Protein AF-A0A0D1LJ41-F1 (afdb_monomer_lite)

Sequence (135 aa):
MAPTTHPCDLLTPDVARKYVGDDAQRQFSYDGHPPVPVGDGACYYTGATREIEVSIRPRPTDPTAPINHFHVISPDNRVDALGFEAYWFGPGESLVAVKDGLVVSVKVANIKGDWSDQDRADDVELAKLVVPRVG

Structure (mmCIF, N/CA/C/O backbone):
data_AF-A0A0D1LJ41-F1
#
_entry.id   AF-A0A0D1LJ41-F1
#
loop_
_atom_site.group_PDB
_atom_site.id
_atom_site.type_symbol
_atom_site.label_atom_id
_atom_site.label_alt_id
_atom_site.label_comp_id
_atom_site.label_asym_id
_atom_site.label_entity_id
_atom_site.label_seq_id
_atom_site.pdbx_PDB_ins_code
_atom_site.Cartn_x
_atom_site.Cartn_y
_atom_site.Cartn_z
_atom_site.occupancy
_atom_site.B_iso_or_equiv
_atom_site.auth_seq_id
_atom_site.auth_comp_id
_atom_site.auth_asym_id
_atom_site.auth_atom_id
_atom_site.pdbx_PDB_model_num
ATOM 1 N N . MET A 1 1 ? -14.363 -4.503 -13.957 1.00 60.69 1 MET A N 1
ATOM 2 C CA . MET A 1 1 ? -13.381 -3.447 -14.290 1.00 60.69 1 MET A CA 1
ATOM 3 C C . MET A 1 1 ? -12.241 -4.100 -15.043 1.00 60.69 1 MET A C 1
ATOM 5 O O . MET A 1 1 ? -11.947 -5.250 -14.736 1.00 60.69 1 MET A O 1
ATOM 9 N N . ALA A 1 2 ? -11.667 -3.420 -16.035 1.00 76.69 2 ALA A N 1
ATOM 10 C CA . ALA A 1 2 ? -10.467 -3.910 -16.708 1.00 76.69 2 ALA A CA 1
ATOM 11 C C . ALA A 1 2 ? -9.264 -3.875 -15.741 1.00 76.69 2 ALA A C 1
ATOM 13 O O . ALA A 1 2 ? -9.279 -3.051 -14.817 1.00 76.69 2 ALA A O 1
ATOM 14 N N . PRO A 1 3 ? -8.271 -4.762 -15.920 1.00 85.12 3 PRO A N 1
ATOM 15 C CA . PRO A 1 3 ? -6.981 -4.653 -15.249 1.00 85.12 3 PRO A CA 1
ATOM 16 C C . PRO A 1 3 ? -6.325 -3.276 -15.472 1.00 85.12 3 PRO A C 1
ATOM 18 O O . PRO A 1 3 ? -6.574 -2.632 -16.495 1.00 85.12 3 PRO A O 1
ATOM 21 N N . THR A 1 4 ? -5.574 -2.788 -14.483 1.00 89.88 4 THR A N 1
ATOM 22 C CA . THR A 1 4 ? -4.834 -1.518 -14.557 1.00 89.88 4 THR A CA 1
ATOM 23 C C . THR A 1 4 ? -3.486 -1.623 -13.853 1.00 89.88 4 THR A C 1
ATOM 25 O O . THR A 1 4 ? -3.326 -2.345 -12.867 1.00 89.88 4 THR A O 1
ATOM 28 N N . THR A 1 5 ? -2.518 -0.842 -14.323 1.00 91.31 5 THR A N 1
ATOM 29 C CA . THR A 1 5 ? -1.217 -0.647 -13.673 1.00 91.31 5 THR A CA 1
ATOM 30 C C . THR A 1 5 ? -1.133 0.674 -12.907 1.00 91.31 5 THR A C 1
ATOM 32 O O . THR A 1 5 ? -0.119 0.935 -12.267 1.00 91.31 5 THR A O 1
ATOM 35 N N . HIS A 1 6 ? -2.189 1.496 -12.933 1.00 94.69 6 HIS A N 1
ATOM 36 C CA . HIS A 1 6 ? -2.240 2.790 -12.256 1.00 94.69 6 HIS A CA 1
ATOM 37 C C . HIS A 1 6 ? -2.788 2.643 -10.825 1.00 94.69 6 HIS A C 1
ATOM 39 O O . HIS A 1 6 ? -3.980 2.379 -10.645 1.00 94.69 6 HIS A O 1
ATOM 45 N N . PRO A 1 7 ? -1.974 2.857 -9.772 1.00 95.06 7 PRO A N 1
ATOM 46 C CA . PRO A 1 7 ? -2.394 2.588 -8.394 1.00 95.06 7 PRO A CA 1
ATOM 47 C C . PRO A 1 7 ? -3.586 3.424 -7.925 1.00 95.06 7 PRO A C 1
ATOM 49 O O . PRO A 1 7 ? -4.417 2.929 -7.169 1.00 95.06 7 PRO A O 1
ATOM 52 N N . CYS A 1 8 ? -3.721 4.669 -8.393 1.00 96.19 8 CYS A N 1
ATOM 53 C CA . CYS A 1 8 ? -4.841 5.531 -8.006 1.00 96.19 8 CYS A CA 1
ATOM 54 C C . CYS A 1 8 ? -6.187 5.140 -8.638 1.00 96.19 8 CYS A C 1
ATOM 56 O O . CYS A 1 8 ? -7.229 5.551 -8.132 1.00 96.19 8 CYS A O 1
ATOM 58 N N . ASP A 1 9 ? -6.195 4.303 -9.681 1.00 95.62 9 ASP A N 1
ATOM 59 C CA . ASP A 1 9 ? -7.433 3.693 -10.192 1.00 95.62 9 ASP A CA 1
ATOM 60 C C . ASP A 1 9 ? -7.925 2.555 -9.271 1.00 95.62 9 ASP A C 1
ATOM 62 O O . ASP A 1 9 ? -9.088 2.129 -9.326 1.00 95.62 9 ASP A O 1
ATOM 66 N N . LEU A 1 10 ? -7.031 2.031 -8.424 1.00 95.69 10 LEU A N 1
ATOM 67 C CA . LEU A 1 10 ? -7.309 0.972 -7.455 1.00 95.69 10 LEU A CA 1
ATOM 68 C C . LEU A 1 10 ? -7.596 1.550 -6.066 1.00 95.69 10 LEU A C 1
ATOM 70 O O . LEU A 1 10 ? -8.608 1.190 -5.462 1.00 95.69 10 LEU A O 1
ATOM 74 N N . LEU A 1 11 ? -6.748 2.467 -5.594 1.00 96.88 11 LEU A N 1
ATOM 75 C CA . LEU A 1 11 ? -6.906 3.192 -4.335 1.00 96.88 11 LEU A CA 1
ATOM 76 C C . LEU A 1 11 ? -7.686 4.493 -4.563 1.00 96.88 11 LEU A C 1
ATOM 78 O O . LEU A 1 11 ? -7.132 5.591 -4.572 1.00 96.88 11 LEU A O 1
ATOM 82 N N . THR A 1 12 ? -8.992 4.355 -4.779 1.00 96.31 12 THR A N 1
ATOM 83 C CA . THR A 1 12 ? -9.889 5.507 -4.934 1.00 96.31 12 THR A CA 1
ATOM 84 C C . THR A 1 12 ? -10.141 6.196 -3.585 1.00 96.31 12 THR A C 1
ATOM 86 O O . THR A 1 12 ? -9.957 5.570 -2.536 1.00 96.31 12 THR A O 1
ATOM 89 N N . PRO A 1 13 ? -10.650 7.446 -3.567 1.00 97.19 13 PRO A N 1
ATOM 90 C CA . PRO A 1 13 ? -11.039 8.112 -2.321 1.00 97.19 13 PRO A CA 1
ATOM 91 C C . PRO A 1 13 ? -12.014 7.292 -1.460 1.00 97.19 13 PRO A C 1
ATOM 93 O O . PRO A 1 13 ? -11.906 7.287 -0.239 1.00 97.19 13 PRO A O 1
ATOM 96 N N . ASP A 1 14 ? -12.943 6.558 -2.080 1.00 96.56 14 ASP A N 1
ATOM 97 C CA . ASP A 1 14 ? -13.895 5.699 -1.362 1.00 96.56 14 ASP A CA 1
ATOM 98 C C . ASP A 1 14 ? -13.229 4.488 -0.714 1.00 96.56 14 ASP A C 1
ATOM 100 O O . ASP A 1 14 ? -13.660 4.046 0.348 1.00 96.56 14 ASP A O 1
ATOM 104 N N . VAL A 1 15 ? -12.190 3.934 -1.345 1.00 96.75 15 VAL A N 1
ATOM 105 C CA . VAL A 1 15 ? -11.389 2.869 -0.736 1.00 96.75 15 VAL A CA 1
ATOM 106 C C . VAL A 1 15 ? -10.576 3.451 0.411 1.00 96.75 15 VAL A C 1
ATOM 108 O O . VAL A 1 15 ? -10.653 2.922 1.513 1.00 96.75 15 VAL A O 1
ATOM 111 N N . ALA A 1 16 ? -9.876 4.568 0.191 1.00 97.31 16 ALA A N 1
ATOM 112 C CA . ALA A 1 16 ? -9.059 5.210 1.216 1.00 97.31 16 ALA A CA 1
ATOM 113 C C . ALA A 1 16 ? -9.870 5.528 2.483 1.00 97.31 16 ALA A C 1
ATOM 115 O O . ALA A 1 16 ? -9.458 5.146 3.577 1.00 97.31 16 ALA A O 1
ATOM 116 N N . ARG A 1 17 ? -11.066 6.120 2.344 1.00 97.50 17 ARG A N 1
ATOM 117 C CA . ARG A 1 17 ? -11.927 6.467 3.488 1.00 97.50 17 ARG A CA 1
ATOM 118 C C . ARG A 1 17 ? -12.285 5.287 4.390 1.00 97.50 17 ARG A C 1
ATOM 120 O O . ARG A 1 17 ? -12.409 5.471 5.596 1.00 97.50 17 ARG A O 1
ATOM 127 N N . LYS A 1 18 ? -12.398 4.071 3.841 1.00 96.25 18 LYS A N 1
ATOM 128 C CA . LYS A 1 18 ? -12.671 2.863 4.641 1.00 96.25 18 LYS A CA 1
ATOM 129 C C . LYS A 1 18 ? -11.546 2.531 5.618 1.00 96.25 18 LYS A C 1
ATOM 131 O O . LYS A 1 18 ? -11.824 1.970 6.670 1.00 96.25 18 LYS A O 1
ATOM 136 N N . TYR A 1 19 ? -10.307 2.859 5.260 1.00 95.06 19 TYR A N 1
ATOM 137 C CA . TYR A 1 19 ? -9.121 2.478 6.024 1.00 95.06 19 TYR A CA 1
ATOM 138 C C . TYR A 1 19 ? -8.573 3.621 6.873 1.00 95.06 19 TYR A C 1
ATOM 140 O O . TYR A 1 19 ? -8.165 3.384 8.010 1.00 95.06 19 TYR A O 1
ATOM 148 N N . VAL A 1 20 ? -8.580 4.851 6.344 1.00 94.62 20 VAL A N 1
ATOM 149 C CA . VAL A 1 20 ? -7.963 6.009 7.012 1.00 94.62 20 VAL A CA 1
ATOM 150 C C . VAL A 1 20 ? -8.950 7.034 7.569 1.00 94.62 20 VAL A C 1
ATOM 152 O O . VAL A 1 20 ? -8.511 7.968 8.231 1.00 94.62 20 VAL A O 1
ATOM 155 N N . GLY A 1 21 ? -10.259 6.836 7.374 1.00 95.31 21 GLY A N 1
ATOM 156 C CA . GLY A 1 21 ? -11.317 7.703 7.905 1.00 95.31 21 GLY A CA 1
ATOM 157 C C . GLY A 1 21 ? -11.905 8.680 6.882 1.00 95.31 21 GLY A C 1
ATOM 158 O O . GLY A 1 21 ? -11.388 8.849 5.778 1.00 95.31 21 GLY A O 1
ATOM 159 N N . ASP A 1 22 ? -13.017 9.328 7.245 1.00 96.44 22 ASP A N 1
ATOM 160 C CA . ASP A 1 22 ? -13.763 10.245 6.364 1.00 96.44 22 ASP A CA 1
ATOM 161 C C . ASP A 1 22 ? -12.955 11.477 5.925 1.00 96.44 22 ASP A C 1
ATOM 163 O O . ASP A 1 22 ? -13.261 12.093 4.901 1.00 96.44 22 ASP A O 1
ATOM 167 N N . ASP A 1 23 ? -11.913 11.818 6.680 1.00 95.00 23 ASP A N 1
ATOM 168 C CA . ASP A 1 23 ? -10.982 12.910 6.424 1.00 95.00 23 ASP A CA 1
ATOM 169 C C . ASP A 1 23 ? -9.831 12.531 5.477 1.00 95.00 23 ASP A C 1
ATOM 171 O O . ASP A 1 23 ? -8.934 13.347 5.279 1.00 95.00 23 ASP A O 1
ATOM 175 N N . ALA A 1 24 ? -9.871 11.349 4.847 1.00 97.19 24 ALA A N 1
ATOM 176 C CA . ALA A 1 24 ? -8.866 10.889 3.888 1.00 97.19 24 ALA A CA 1
ATOM 177 C C . ALA A 1 24 ? -8.494 11.964 2.847 1.00 97.19 24 ALA A C 1
ATOM 179 O O . ALA A 1 24 ? -9.318 12.375 2.024 1.00 97.19 24 ALA A O 1
ATOM 180 N N . GLN A 1 25 ? -7.224 12.366 2.828 1.00 97.19 25 GLN A N 1
ATOM 181 C CA . GLN A 1 25 ? -6.650 13.287 1.851 1.00 97.19 25 GLN A CA 1
ATOM 182 C C . GLN A 1 25 ? -5.568 12.594 1.033 1.00 97.19 25 GLN A C 1
ATOM 184 O O . GLN A 1 25 ? -4.708 11.900 1.578 1.00 97.19 25 GLN A O 1
ATOM 189 N N . ARG A 1 26 ? -5.594 12.812 -0.287 1.00 97.44 26 ARG A N 1
ATOM 190 C CA . ARG A 1 26 ? -4.529 12.339 -1.173 1.00 97.44 26 ARG A CA 1
ATOM 191 C C . ARG A 1 26 ? -3.266 13.145 -0.907 1.00 97.44 26 ARG A C 1
ATOM 193 O O . ARG A 1 26 ? -3.303 14.373 -0.929 1.00 97.44 26 ARG A O 1
ATOM 200 N N . GLN A 1 27 ? -2.156 12.442 -0.746 1.00 96.56 27 GLN A N 1
ATOM 201 C CA . GLN A 1 27 ? -0.844 13.036 -0.560 1.00 96.56 27 GLN A CA 1
ATOM 202 C C . GLN A 1 27 ? -0.007 12.918 -1.836 1.00 96.56 27 GLN A C 1
ATOM 204 O O . GLN A 1 27 ? -0.152 11.981 -2.623 1.00 96.56 27 GLN A O 1
ATOM 209 N N . PHE A 1 28 ? 0.883 13.890 -2.030 1.00 95.81 28 PHE A N 1
ATOM 210 C CA . PHE A 1 28 ? 1.804 13.951 -3.174 1.00 95.81 28 PHE A CA 1
ATOM 211 C C . PHE A 1 28 ? 3.277 13.896 -2.750 1.00 95.81 28 PHE A C 1
ATOM 213 O O . PHE A 1 28 ? 4.172 13.876 -3.593 1.00 95.81 28 PHE A O 1
ATOM 220 N N . SER A 1 29 ? 3.531 13.837 -1.445 1.00 94.75 29 SER A N 1
ATOM 221 C CA . SER A 1 29 ? 4.846 13.636 -0.849 1.00 94.75 29 SER A CA 1
ATOM 222 C C . SER A 1 29 ? 4.717 12.825 0.437 1.00 94.75 29 SER A C 1
ATOM 224 O O . SER A 1 29 ? 3.735 12.987 1.158 1.00 94.75 29 SER A O 1
ATOM 226 N N . TYR A 1 30 ? 5.713 11.997 0.728 1.00 89.00 30 TYR A N 1
ATOM 227 C CA . TYR A 1 30 ? 5.901 11.363 2.026 1.00 89.00 30 TYR A CA 1
ATOM 228 C C . TYR A 1 30 ? 6.566 12.335 3.002 1.00 89.00 30 TYR A C 1
ATOM 230 O O . TYR A 1 30 ? 7.356 13.201 2.594 1.00 89.00 30 TYR A O 1
ATOM 238 N N . ASP A 1 31 ? 6.295 12.140 4.290 1.00 84.06 31 ASP A N 1
ATOM 239 C CA . ASP A 1 31 ? 6.960 12.871 5.362 1.00 84.06 31 ASP A CA 1
ATOM 240 C C . ASP A 1 31 ? 8.470 12.581 5.337 1.00 84.06 31 ASP A C 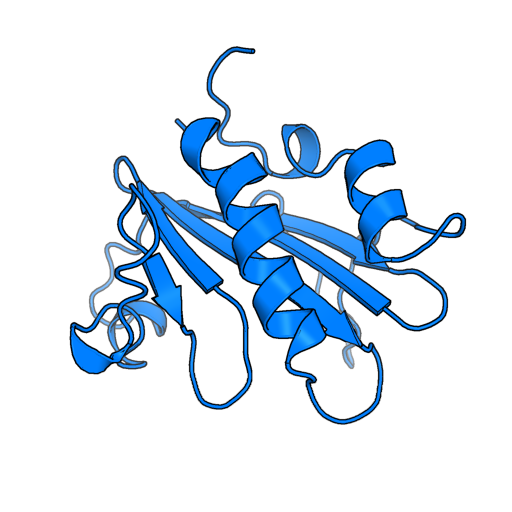1
ATOM 242 O O . ASP A 1 31 ? 8.926 11.445 5.460 1.00 84.06 31 ASP A O 1
ATOM 246 N N . GLY A 1 32 ? 9.266 13.630 5.145 1.00 80.19 32 GLY A N 1
ATOM 247 C CA . GLY A 1 32 ? 10.715 13.551 5.005 1.00 80.19 32 GLY A CA 1
ATOM 248 C C . GLY A 1 32 ? 11.347 14.938 5.046 1.00 80.19 32 GLY A C 1
ATOM 249 O O . GLY A 1 32 ? 10.662 15.950 4.898 1.00 80.19 32 GLY A O 1
ATOM 250 N N . HIS A 1 33 ? 12.662 14.998 5.256 1.00 84.31 33 HIS A N 1
ATOM 251 C CA . HIS A 1 33 ? 13.417 16.254 5.261 1.00 84.31 33 HIS A CA 1
ATOM 252 C C . HIS A 1 33 ? 14.640 16.143 4.327 1.00 84.31 33 HIS A C 1
ATOM 254 O O . HIS A 1 33 ? 15.679 15.645 4.763 1.00 84.31 33 HIS A O 1
ATOM 260 N N . PRO A 1 34 ? 14.547 16.600 3.056 1.00 86.56 34 PRO A N 1
ATOM 261 C CA . PRO A 1 34 ? 13.374 17.214 2.412 1.00 86.56 34 PRO A CA 1
ATOM 262 C C . PRO A 1 34 ? 12.234 16.208 2.130 1.00 86.56 34 PRO A C 1
ATOM 264 O O . PRO A 1 34 ? 12.492 15.002 2.124 1.00 86.56 34 PRO A O 1
ATOM 267 N N . PRO A 1 35 ? 10.992 16.678 1.879 1.00 88.06 35 PRO A N 1
ATOM 268 C CA . PRO A 1 35 ? 9.874 15.804 1.520 1.00 88.06 35 PRO A CA 1
ATOM 269 C C . PRO A 1 35 ? 10.181 14.967 0.276 1.00 88.06 35 PRO A C 1
ATOM 271 O O . PRO A 1 35 ? 10.748 15.472 -0.697 1.00 88.06 35 PRO A O 1
ATOM 274 N N . VAL A 1 36 ? 9.784 13.694 0.297 1.00 91.44 36 VAL A N 1
ATOM 275 C CA . VAL A 1 36 ? 10.017 12.760 -0.815 1.00 91.44 36 VAL A CA 1
ATOM 276 C C . VAL A 1 36 ? 8.758 12.701 -1.681 1.00 91.44 36 VAL A C 1
ATOM 278 O O . VAL A 1 36 ? 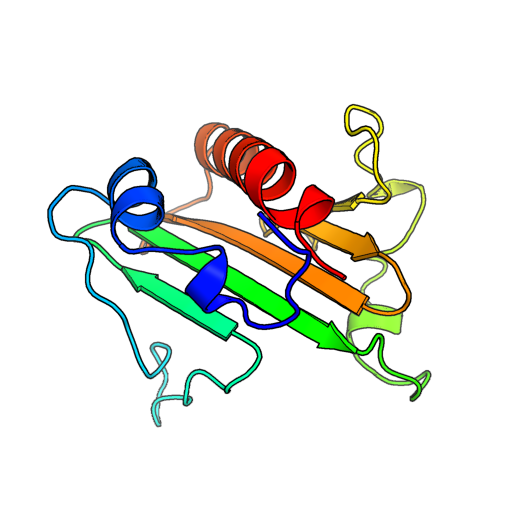7.706 12.366 -1.149 1.00 91.44 36 VAL A O 1
ATOM 281 N N . PRO A 1 37 ? 8.804 12.998 -2.991 1.00 93.69 37 PRO A N 1
ATOM 282 C CA . PRO A 1 37 ? 7.616 12.927 -3.840 1.00 93.69 37 PRO A CA 1
ATOM 283 C C . PRO A 1 37 ? 7.023 11.513 -3.921 1.00 93.69 37 PRO A C 1
ATOM 285 O O . PRO A 1 37 ? 7.758 10.530 -4.055 1.00 93.69 37 PRO A O 1
ATOM 288 N N . VAL A 1 38 ? 5.692 11.416 -3.917 1.00 93.06 38 VAL A N 1
ATOM 289 C CA . VAL A 1 38 ? 4.979 10.180 -4.270 1.00 93.06 38 VAL A CA 1
ATOM 290 C C . VAL A 1 38 ? 5.072 10.022 -5.786 1.00 93.06 38 VAL A C 1
ATOM 292 O O . VAL A 1 38 ? 4.574 10.861 -6.534 1.00 93.06 38 VAL A O 1
ATOM 295 N N . GLY A 1 39 ? 5.765 8.981 -6.247 1.00 89.25 39 GLY A N 1
ATOM 296 C CA . GLY A 1 39 ? 5.953 8.735 -7.680 1.00 89.25 39 GLY A CA 1
ATOM 297 C C . GLY A 1 39 ? 4.683 8.227 -8.372 1.00 89.25 39 GLY A C 1
ATOM 298 O O . GLY A 1 39 ? 3.788 7.701 -7.721 1.00 89.25 39 GLY A O 1
ATOM 299 N N . ASP A 1 40 ? 4.649 8.287 -9.707 1.00 90.06 40 ASP A N 1
ATOM 300 C CA . ASP A 1 40 ? 3.490 7.869 -10.525 1.00 90.06 40 ASP A CA 1
ATOM 301 C C . ASP A 1 40 ? 3.085 6.395 -10.335 1.00 90.06 40 ASP A C 1
ATOM 303 O O . ASP A 1 40 ? 1.944 6.006 -10.581 1.00 90.06 40 ASP A O 1
ATOM 307 N N . GLY A 1 41 ? 4.030 5.569 -9.878 1.00 93.25 41 GLY A N 1
ATOM 308 C CA . GLY A 1 41 ? 3.811 4.172 -9.510 1.00 93.25 41 GLY A CA 1
ATOM 309 C C . GLY A 1 41 ? 3.250 3.973 -8.102 1.00 93.25 41 GLY A C 1
ATOM 310 O O . GLY A 1 41 ? 3.277 2.845 -7.624 1.00 93.25 41 GLY A O 1
ATOM 311 N N . ALA A 1 42 ? 2.770 5.019 -7.421 1.00 95.38 42 ALA A N 1
ATOM 312 C CA . ALA A 1 42 ? 2.148 4.919 -6.103 1.00 95.38 42 ALA A CA 1
ATOM 313 C C . ALA A 1 42 ? 0.922 5.836 -5.953 1.00 95.38 42 ALA A C 1
ATOM 315 O O . ALA A 1 42 ? 0.797 6.879 -6.594 1.00 95.38 42 ALA A O 1
ATOM 316 N N . CYS A 1 43 ? 0.004 5.435 -5.077 1.00 97.56 43 CYS A N 1
ATOM 317 C CA . CYS A 1 43 ? -1.091 6.259 -4.595 1.00 97.56 43 CYS A CA 1
ATOM 318 C C . CYS A 1 43 ? -1.103 6.209 -3.075 1.00 97.56 43 CYS A C 1
ATOM 320 O O . CYS A 1 43 ? -1.088 5.121 -2.503 1.00 97.56 43 CYS A O 1
ATOM 322 N N . TYR A 1 44 ? -1.143 7.378 -2.444 1.00 97.06 44 TYR A N 1
ATOM 323 C CA . TYR A 1 44 ? -0.966 7.522 -1.007 1.00 97.06 44 TYR A CA 1
ATOM 324 C C . TYR A 1 44 ? -2.024 8.468 -0.439 1.00 97.06 44 TYR A C 1
ATOM 326 O O . TYR A 1 44 ? -2.263 9.553 -0.982 1.00 97.06 44 TYR A O 1
ATOM 334 N N . TYR A 1 45 ? -2.677 8.034 0.635 1.00 97.44 45 TYR A N 1
ATOM 335 C CA . TYR A 1 45 ? -3.659 8.815 1.375 1.00 97.44 45 TYR A CA 1
ATOM 336 C C . TYR A 1 45 ? -3.345 8.780 2.865 1.00 97.44 45 TYR A C 1
ATOM 338 O O . TYR A 1 45 ? -2.892 7.768 3.400 1.00 97.44 45 TYR A O 1
ATOM 346 N N . THR A 1 46 ? -3.679 9.870 3.542 1.00 96.62 46 THR A N 1
ATOM 347 C CA . THR A 1 46 ? -3.623 9.975 5.001 1.00 96.62 46 THR A CA 1
ATOM 348 C C . THR A 1 46 ? -4.944 10.499 5.543 1.00 96.62 46 THR A C 1
ATOM 350 O O . THR A 1 46 ? -5.631 11.274 4.877 1.00 96.62 46 THR A O 1
ATOM 353 N N . GLY A 1 47 ? -5.304 10.062 6.744 1.00 95.00 47 GLY A N 1
ATOM 354 C CA . GLY A 1 47 ? -6.299 10.709 7.600 1.00 95.00 47 GLY A CA 1
ATOM 355 C C . GLY A 1 47 ? -5.631 11.255 8.862 1.00 95.00 47 GLY A C 1
ATOM 356 O O . GLY A 1 47 ? -4.407 11.383 8.926 1.00 95.00 47 GLY A O 1
ATOM 357 N N . ALA A 1 48 ? -6.417 11.543 9.897 1.00 93.44 48 ALA A N 1
ATOM 358 C CA . ALA A 1 48 ? -5.906 12.097 11.151 1.00 93.44 48 ALA A CA 1
ATOM 359 C C . ALA A 1 48 ? -4.893 11.188 11.868 1.00 93.44 48 ALA A C 1
ATOM 361 O O . ALA A 1 48 ? -3.964 11.681 12.512 1.00 93.44 48 ALA A O 1
ATOM 362 N N . THR A 1 49 ? -5.086 9.867 11.805 1.00 91.12 49 THR A N 1
ATOM 363 C CA . THR A 1 49 ? -4.297 8.897 12.586 1.00 91.12 49 THR A CA 1
ATOM 364 C C . THR A 1 49 ? -3.710 7.760 11.765 1.00 91.12 49 THR A C 1
ATOM 366 O O . THR A 1 49 ? -2.810 7.080 12.255 1.00 91.12 49 THR A O 1
ATOM 369 N N . ARG A 1 50 ? -4.187 7.548 10.536 1.00 93.31 50 ARG A N 1
ATOM 370 C CA . ARG A 1 50 ? -3.820 6.402 9.703 1.00 93.31 50 ARG A CA 1
ATOM 371 C C . ARG A 1 50 ? -3.414 6.819 8.304 1.00 93.31 50 ARG A C 1
ATOM 373 O O . ARG A 1 50 ? -3.788 7.882 7.813 1.00 93.31 50 ARG A O 1
ATOM 380 N N . GLU A 1 51 ? -2.675 5.936 7.663 1.00 93.88 51 GLU A N 1
ATOM 381 C CA . GLU A 1 51 ? -2.202 6.076 6.301 1.00 93.88 51 GLU A CA 1
ATOM 382 C C . GLU A 1 51 ? -2.475 4.809 5.490 1.00 93.88 51 GLU A C 1
ATOM 384 O O . GLU A 1 51 ? -2.569 3.709 6.040 1.00 93.88 51 GLU A O 1
ATOM 389 N N . ILE A 1 52 ? -2.624 4.981 4.178 1.00 95.56 52 ILE A N 1
ATOM 390 C CA . ILE A 1 52 ? -2.846 3.895 3.226 1.00 95.56 52 ILE A CA 1
ATOM 391 C C . ILE A 1 52 ? -2.087 4.155 1.930 1.00 95.56 52 ILE A C 1
ATOM 393 O O . ILE A 1 52 ? -2.137 5.254 1.373 1.00 95.56 52 ILE A O 1
ATOM 397 N N . GLU A 1 53 ? -1.420 3.124 1.423 1.00 95.62 53 GLU A N 1
ATOM 398 C CA . GLU A 1 53 ? -0.660 3.179 0.181 1.00 95.62 53 GLU A CA 1
ATOM 399 C C . GLU A 1 53 ? -0.912 1.949 -0.691 1.00 95.62 53 GLU A C 1
ATOM 401 O O . GLU A 1 53 ? -0.996 0.818 -0.212 1.00 95.62 53 GLU A O 1
ATOM 406 N N . VAL A 1 54 ? -0.980 2.183 -2.001 1.00 96.50 54 VAL A N 1
ATOM 407 C CA . VAL A 1 54 ? -0.815 1.150 -3.024 1.00 96.50 54 VAL A CA 1
ATOM 408 C C . VAL A 1 54 ? 0.293 1.597 -3.966 1.00 96.50 54 VAL A C 1
ATOM 410 O O . VAL A 1 54 ? 0.230 2.692 -4.522 1.00 96.50 54 VAL A O 1
ATOM 413 N N . SER A 1 55 ? 1.282 0.738 -4.186 1.00 94.38 55 SER A N 1
ATOM 414 C CA . SER A 1 55 ? 2.379 0.955 -5.128 1.00 94.38 55 SER A CA 1
ATOM 415 C C . SER A 1 55 ? 2.438 -0.205 -6.114 1.00 94.38 55 SER A C 1
ATOM 417 O O . SER A 1 55 ? 2.362 -1.366 -5.721 1.00 94.38 55 SER A O 1
ATOM 419 N N . ILE A 1 56 ? 2.546 0.108 -7.404 1.00 94.62 56 ILE A N 1
ATOM 420 C CA . ILE A 1 56 ? 2.676 -0.865 -8.491 1.00 94.62 56 ILE A CA 1
ATOM 421 C C . ILE A 1 56 ? 3.902 -0.479 -9.295 1.00 94.62 56 ILE A C 1
ATOM 423 O O . ILE A 1 56 ? 3.983 0.616 -9.856 1.00 94.62 56 ILE A O 1
ATOM 427 N N . ARG A 1 57 ? 4.871 -1.388 -9.361 1.00 90.50 57 ARG A N 1
ATOM 428 C CA . ARG A 1 57 ? 6.109 -1.174 -10.111 1.00 90.50 57 ARG A CA 1
ATOM 429 C C . ARG A 1 57 ? 6.482 -2.431 -10.885 1.00 90.50 57 ARG A C 1
ATOM 431 O O . ARG A 1 57 ? 6.176 -3.532 -10.429 1.00 90.50 57 ARG A O 1
ATOM 438 N N . PRO A 1 58 ? 7.175 -2.308 -12.028 1.00 89.94 58 PRO A N 1
ATOM 439 C CA . PRO A 1 58 ? 7.818 -3.456 -12.649 1.00 89.94 58 PRO A CA 1
ATOM 440 C C . PRO A 1 58 ? 8.728 -4.152 -11.641 1.00 89.94 58 PRO A C 1
ATOM 442 O O . PRO A 1 58 ? 9.434 -3.487 -10.876 1.00 89.94 58 PRO A O 1
ATOM 445 N N . ARG A 1 59 ? 8.734 -5.486 -11.649 1.00 85.94 59 ARG A N 1
ATOM 446 C CA . ARG A 1 59 ? 9.704 -6.251 -10.871 1.00 85.94 59 ARG A CA 1
ATOM 447 C C . ARG A 1 59 ? 11.109 -5.822 -11.307 1.00 85.94 59 ARG A C 1
ATOM 449 O O . ARG A 1 59 ? 11.400 -5.889 -12.505 1.00 85.94 59 ARG A O 1
ATOM 456 N N . PRO A 1 60 ? 11.975 -5.368 -10.384 1.00 82.12 60 PRO A N 1
ATOM 457 C CA . PRO A 1 60 ? 13.293 -4.891 -10.764 1.00 82.12 60 PRO A CA 1
ATOM 458 C C . PRO A 1 60 ? 14.086 -5.970 -11.495 1.00 82.12 60 PRO A C 1
ATOM 460 O O . PRO A 1 60 ? 14.209 -7.096 -11.014 1.00 82.12 60 PRO A O 1
ATOM 463 N N . THR A 1 61 ? 14.637 -5.610 -12.652 1.00 82.44 61 THR A N 1
ATOM 464 C CA . THR A 1 61 ? 15.536 -6.473 -13.429 1.00 82.44 61 THR A CA 1
ATOM 465 C C . THR A 1 61 ? 16.956 -6.467 -12.875 1.00 82.44 61 THR A C 1
ATOM 467 O O . THR A 1 61 ? 17.719 -7.392 -13.133 1.00 82.44 61 THR A O 1
ATOM 470 N N . ASP A 1 62 ? 17.319 -5.416 -12.135 1.00 81.94 62 ASP A N 1
ATOM 471 C CA . ASP A 1 62 ? 18.594 -5.326 -11.436 1.00 81.94 62 ASP A CA 1
ATOM 472 C C . ASP A 1 62 ? 18.601 -6.309 -10.254 1.00 81.94 62 ASP A C 1
ATOM 474 O O . ASP A 1 62 ? 17.815 -6.142 -9.311 1.00 81.94 62 ASP A O 1
ATOM 478 N N . PRO A 1 63 ? 19.483 -7.323 -10.259 1.00 74.25 63 PRO A N 1
ATOM 479 C CA . PRO A 1 63 ? 19.559 -8.279 -9.168 1.00 74.25 63 PRO A CA 1
ATOM 480 C C . PRO A 1 63 ? 19.960 -7.618 -7.848 1.00 74.25 63 PRO A C 1
ATOM 482 O O . PRO A 1 63 ? 19.702 -8.218 -6.817 1.00 74.25 63 PRO A O 1
ATOM 485 N N . THR A 1 64 ? 20.543 -6.411 -7.848 1.00 77.75 64 THR A N 1
ATOM 486 C CA . THR A 1 64 ? 20.945 -5.635 -6.659 1.00 77.75 64 THR A CA 1
ATOM 487 C C . THR A 1 64 ? 19.820 -4.799 -6.038 1.00 77.75 64 THR A C 1
ATOM 489 O O . THR A 1 64 ? 19.992 -4.245 -4.952 1.00 77.75 64 THR A O 1
ATOM 492 N N . ALA A 1 65 ? 18.647 -4.730 -6.681 1.00 72.94 65 ALA A N 1
ATOM 493 C CA . ALA A 1 65 ? 17.528 -3.941 -6.178 1.00 72.94 65 ALA A CA 1
ATOM 494 C C . ALA A 1 65 ? 17.095 -4.415 -4.777 1.00 72.94 65 ALA A C 1
ATOM 496 O O . ALA A 1 65 ? 16.952 -5.622 -4.577 1.00 72.94 65 ALA A O 1
ATOM 497 N N . PRO A 1 66 ? 16.807 -3.515 -3.819 1.00 70.12 66 PRO A N 1
ATOM 498 C CA . PRO A 1 66 ? 16.611 -3.908 -2.423 1.00 70.12 66 PRO A CA 1
ATOM 499 C C . PRO A 1 66 ? 15.527 -4.978 -2.203 1.00 70.12 66 PRO A C 1
ATOM 501 O O . PRO A 1 66 ? 15.711 -5.892 -1.405 1.00 70.12 66 PRO A O 1
ATOM 504 N N . ILE A 1 67 ? 14.438 -4.951 -2.981 1.00 69.81 67 ILE A N 1
ATOM 505 C CA . ILE A 1 67 ? 13.374 -5.970 -2.922 1.00 69.81 67 ILE A CA 1
ATOM 506 C C . ILE A 1 67 ? 13.859 -7.397 -3.231 1.00 69.81 67 ILE A C 1
ATOM 508 O O . ILE A 1 67 ? 13.283 -8.364 -2.738 1.00 69.81 67 ILE A O 1
ATOM 512 N N . ASN A 1 68 ? 14.934 -7.528 -4.011 1.00 68.62 68 ASN A N 1
ATOM 513 C CA . ASN A 1 68 ? 15.560 -8.807 -4.326 1.00 68.62 68 ASN A CA 1
ATOM 514 C C . ASN A 1 68 ? 16.474 -9.303 -3.184 1.00 68.62 68 ASN A C 1
ATOM 516 O O . ASN A 1 68 ? 16.808 -10.484 -3.164 1.00 68.62 68 ASN A O 1
ATOM 520 N N . HIS A 1 69 ? 16.849 -8.438 -2.228 1.00 63.72 69 HIS A N 1
ATOM 521 C CA . HIS A 1 69 ? 17.778 -8.746 -1.123 1.00 63.72 69 HIS A CA 1
ATOM 522 C C . HIS A 1 69 ? 17.131 -8.822 0.252 1.00 63.72 69 HIS A C 1
ATOM 524 O O . HIS A 1 69 ? 17.649 -9.505 1.127 1.00 63.72 69 HIS A O 1
ATOM 530 N N . PHE A 1 70 ? 15.999 -8.156 0.470 1.00 63.06 70 PHE A N 1
ATOM 531 C CA . PHE A 1 70 ? 15.374 -8.073 1.794 1.00 63.06 70 PHE A CA 1
ATOM 532 C C . PHE A 1 70 ? 14.701 -9.378 2.281 1.00 63.06 70 PHE A C 1
ATOM 534 O O . PHE A 1 70 ? 13.895 -9.337 3.203 1.00 63.06 70 PHE A O 1
ATOM 541 N N . HIS A 1 71 ? 14.979 -10.541 1.677 1.00 63.94 71 HIS A N 1
ATOM 542 C CA . HIS A 1 71 ? 14.277 -11.816 1.927 1.00 63.94 71 HIS A CA 1
ATOM 543 C C . HIS A 1 71 ? 12.740 -11.732 1.816 1.00 63.94 71 HIS A C 1
ATOM 545 O O . HIS A 1 71 ? 12.038 -12.647 2.234 1.00 63.94 71 HIS A O 1
ATOM 551 N N . VAL A 1 72 ? 12.202 -10.659 1.231 1.00 72.44 72 VAL A N 1
ATOM 552 C CA . VAL A 1 72 ? 10.761 -10.369 1.164 1.00 72.44 72 VAL A CA 1
ATOM 553 C C . VAL A 1 72 ? 10.054 -1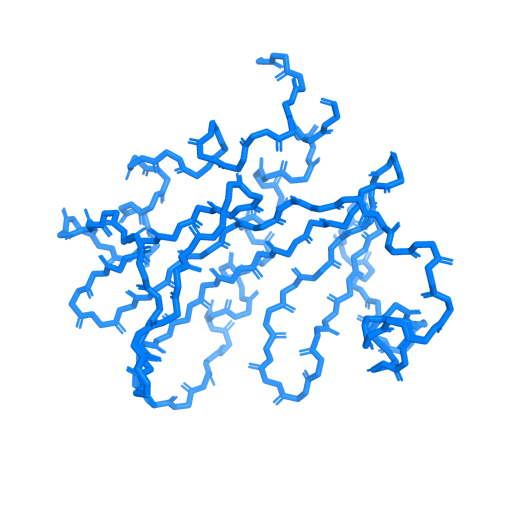1.473 0.403 1.00 72.44 72 VAL A C 1
ATOM 555 O O . VAL A 1 72 ? 9.188 -12.145 0.941 1.00 72.44 72 VAL A O 1
ATOM 558 N N . ILE A 1 73 ? 10.488 -11.714 -0.832 1.00 77.12 73 ILE A N 1
ATOM 559 C CA . ILE A 1 73 ? 9.953 -12.759 -1.704 1.00 77.12 73 ILE A CA 1
ATOM 560 C C . ILE A 1 73 ? 10.698 -14.061 -1.379 1.00 77.12 73 ILE A C 1
ATOM 562 O O . ILE A 1 73 ? 11.535 -14.534 -2.147 1.00 77.12 73 ILE A O 1
ATOM 566 N N . SER A 1 74 ? 10.448 -14.607 -0.190 1.00 79.88 74 SER A N 1
ATOM 567 C CA . SER A 1 74 ? 10.982 -15.897 0.254 1.00 79.88 74 SER A CA 1
ATOM 568 C C . SER A 1 74 ? 9.872 -16.779 0.832 1.00 79.88 74 SER A C 1
ATOM 570 O O . SER A 1 74 ? 8.855 -16.254 1.290 1.00 79.88 74 SER A O 1
ATOM 572 N N . PRO A 1 75 ? 10.031 -18.117 0.818 1.00 83.31 75 PRO A N 1
ATOM 573 C CA . PRO A 1 75 ? 9.027 -19.026 1.370 1.00 83.31 75 PRO A CA 1
ATOM 574 C C . PRO A 1 75 ? 8.645 -18.713 2.821 1.00 83.31 75 PRO A C 1
ATOM 576 O O . PRO A 1 75 ? 7.471 -18.806 3.158 1.00 83.31 75 PRO A O 1
ATOM 579 N N . ASP A 1 76 ? 9.604 -18.278 3.641 1.00 84.94 76 ASP A N 1
ATOM 580 C CA . ASP A 1 76 ? 9.394 -18.008 5.069 1.00 84.94 76 ASP A CA 1
ATOM 581 C C . ASP A 1 76 ? 8.454 -16.819 5.327 1.00 84.94 76 ASP A C 1
ATOM 583 O O . ASP A 1 76 ? 7.791 -16.766 6.360 1.00 84.94 76 ASP A O 1
ATOM 587 N N . ASN A 1 77 ? 8.364 -15.884 4.377 1.00 86.31 77 ASN A N 1
ATOM 588 C CA . ASN A 1 77 ? 7.513 -14.696 4.477 1.00 86.31 77 ASN A CA 1
ATOM 589 C C . ASN A 1 77 ? 6.188 -14.842 3.721 1.00 86.31 77 ASN A C 1
ATOM 591 O O . ASN A 1 77 ? 5.404 -13.891 3.675 1.00 86.31 77 ASN A O 1
ATOM 595 N N . ARG A 1 78 ? 5.935 -15.997 3.093 1.00 88.69 78 ARG A N 1
ATOM 596 C CA . ARG A 1 78 ? 4.769 -16.204 2.233 1.00 88.69 78 ARG A CA 1
ATOM 597 C C . ARG A 1 78 ? 3.464 -16.178 3.030 1.00 88.69 78 ARG A C 1
ATOM 599 O O . ARG A 1 78 ? 3.353 -16.757 4.106 1.00 88.69 78 ARG A O 1
ATOM 606 N N . VAL A 1 79 ? 2.438 -15.555 2.452 1.00 90.12 79 VAL A N 1
ATOM 607 C CA . VAL A 1 79 ? 1.079 -15.524 3.008 1.00 90.12 79 VAL A CA 1
ATOM 608 C C . VAL A 1 79 ? 0.206 -16.563 2.306 1.00 90.12 79 VAL A C 1
ATOM 610 O O . VAL A 1 79 ? -0.505 -16.261 1.349 1.00 90.12 79 VAL A O 1
ATOM 613 N N . ASP A 1 80 ? 0.244 -17.806 2.789 1.00 86.62 80 ASP A N 1
ATOM 614 C CA . ASP A 1 80 ? -0.423 -18.950 2.138 1.00 86.62 80 ASP A CA 1
ATOM 615 C C . ASP A 1 80 ? -1.959 -18.857 2.091 1.00 86.62 80 ASP A C 1
ATOM 617 O O . ASP A 1 80 ? -2.605 -19.532 1.292 1.00 86.62 80 ASP A O 1
ATOM 621 N N . ALA A 1 81 ? -2.566 -18.006 2.922 1.00 86.44 81 ALA A N 1
ATOM 622 C CA . ALA A 1 81 ? -4.015 -17.810 2.956 1.00 86.44 81 ALA A CA 1
ATOM 623 C C . ALA A 1 81 ? -4.569 -17.027 1.745 1.00 86.44 81 ALA A C 1
ATOM 625 O O . ALA A 1 81 ? -5.789 -16.878 1.618 1.00 86.44 81 ALA A O 1
ATOM 626 N N . LEU A 1 82 ? -3.705 -16.488 0.877 1.00 89.81 82 LEU A N 1
ATOM 627 C CA . LEU A 1 82 ? -4.103 -15.697 -0.286 1.00 89.81 82 LEU A CA 1
ATOM 628 C C . LEU A 1 82 ? -4.038 -16.527 -1.572 1.00 89.81 82 LEU A C 1
ATOM 630 O O . LEU A 1 82 ? -3.117 -17.302 -1.800 1.00 89.81 82 LEU A O 1
ATOM 634 N N . GLY A 1 83 ? -5.019 -16.326 -2.457 1.00 88.75 83 GLY A N 1
ATOM 635 C CA . GLY A 1 83 ? -5.086 -16.992 -3.767 1.00 88.75 83 GLY A CA 1
ATOM 636 C C . GLY A 1 83 ? -4.092 -16.455 -4.806 1.00 88.75 83 GLY A C 1
ATOM 637 O O . GLY A 1 83 ? -4.255 -16.721 -5.993 1.00 88.75 83 GLY A O 1
ATOM 638 N N . PHE A 1 84 ? -3.111 -15.659 -4.385 1.00 92.19 84 PHE A N 1
ATOM 639 C CA . PHE A 1 84 ? -2.077 -15.052 -5.217 1.00 92.19 84 PHE A CA 1
ATOM 640 C C . PHE A 1 84 ? -0.743 -15.038 -4.465 1.00 92.19 84 PHE A C 1
ATOM 642 O O . PHE A 1 84 ? -0.700 -15.180 -3.245 1.00 92.19 84 PHE A O 1
ATOM 649 N N . GLU A 1 85 ? 0.352 -14.892 -5.207 1.00 91.94 85 GLU A N 1
ATOM 650 C CA . GLU A 1 85 ? 1.702 -14.856 -4.651 1.00 91.94 85 GLU A CA 1
ATOM 651 C C . GLU A 1 85 ? 1.907 -13.563 -3.845 1.00 91.94 85 GLU A 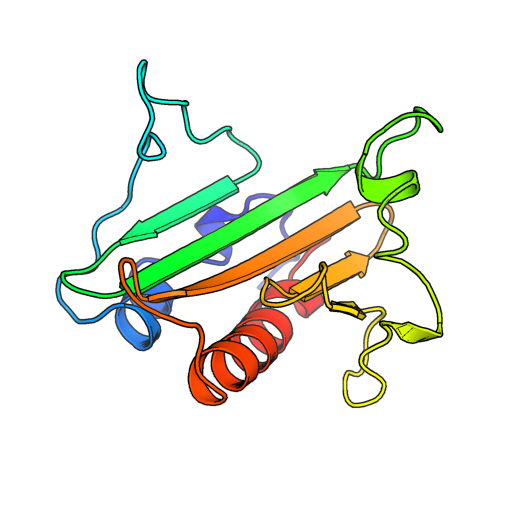C 1
ATOM 653 O O . GLU A 1 85 ? 1.925 -12.474 -4.419 1.00 91.94 85 GLU A O 1
ATOM 658 N N . ALA A 1 86 ? 2.024 -13.687 -2.518 1.00 92.44 86 ALA A N 1
ATOM 659 C CA . ALA A 1 86 ? 2.169 -12.570 -1.592 1.00 92.44 86 ALA A CA 1
ATOM 660 C C . ALA A 1 86 ? 3.045 -12.900 -0.379 1.00 92.44 86 ALA A C 1
ATOM 662 O O . ALA A 1 86 ? 3.098 -14.050 0.068 1.00 92.44 86 ALA A O 1
ATOM 663 N N . TYR A 1 87 ? 3.690 -11.867 0.161 1.00 90.94 87 TYR A N 1
ATOM 664 C CA . TYR A 1 87 ? 4.700 -11.951 1.207 1.00 90.94 87 TYR A CA 1
ATOM 665 C C . TYR A 1 87 ? 4.637 -10.761 2.166 1.00 90.94 87 TYR A C 1
ATOM 667 O O . TYR A 1 87 ? 4.346 -9.639 1.747 1.00 90.94 87 TYR A O 1
ATOM 675 N N . TRP A 1 88 ? 4.974 -10.987 3.432 1.00 88.75 88 TRP A N 1
ATOM 676 C CA . TRP A 1 88 ? 5.198 -9.912 4.400 1.00 88.75 88 TRP A CA 1
ATOM 677 C C . TRP A 1 88 ? 6.552 -9.228 4.168 1.00 88.75 88 TRP A C 1
ATOM 679 O O . TRP A 1 88 ? 7.575 -9.899 4.014 1.00 88.75 88 TRP A O 1
ATOM 689 N N . PHE A 1 89 ? 6.578 -7.893 4.147 1.00 80.81 89 PHE A N 1
ATOM 690 C CA . PHE A 1 89 ? 7.803 -7.112 3.975 1.00 80.81 89 PHE A CA 1
ATOM 691 C C . PHE A 1 89 ? 8.411 -6.763 5.342 1.00 80.81 89 PHE A C 1
ATOM 693 O O . PHE A 1 89 ? 8.130 -5.723 5.910 1.00 80.81 89 PHE A O 1
ATOM 700 N N . GLY A 1 90 ? 9.287 -7.619 5.873 1.00 66.12 90 GLY A N 1
ATOM 701 C CA . GLY A 1 90 ? 10.104 -7.293 7.052 1.00 66.12 90 GLY A CA 1
ATOM 702 C C . GLY A 1 90 ? 9.362 -7.245 8.405 1.00 66.12 90 GLY A C 1
ATOM 703 O O . GLY A 1 90 ? 8.161 -7.516 8.498 1.00 66.12 90 GLY A O 1
ATOM 704 N N . PRO A 1 91 ? 10.093 -6.974 9.506 1.00 50.00 91 PRO A N 1
ATOM 705 C CA . PRO A 1 91 ? 9.548 -7.007 10.857 1.00 50.00 91 PRO A CA 1
ATOM 706 C C . PRO A 1 91 ? 8.685 -5.770 11.123 1.00 50.00 91 PRO A C 1
ATOM 708 O O . PRO A 1 91 ? 9.161 -4.760 11.629 1.00 50.00 91 PRO A O 1
ATOM 711 N N . GLY A 1 92 ? 7.398 -5.897 10.807 1.00 53.38 92 GLY A N 1
ATOM 712 C CA . GLY A 1 92 ? 6.376 -4.910 11.144 1.00 53.38 92 GLY A CA 1
ATOM 713 C C . GLY A 1 92 ? 5.714 -4.218 9.960 1.00 53.38 92 GLY A C 1
ATOM 714 O O . GLY A 1 92 ? 5.005 -3.264 10.216 1.00 53.38 92 GLY A O 1
ATOM 715 N N . GLU A 1 93 ? 5.909 -4.635 8.704 1.00 61.81 93 GLU A N 1
ATOM 716 C CA . GLU A 1 93 ? 5.521 -3.779 7.574 1.00 61.81 93 GLU A CA 1
ATOM 717 C C . GLU A 1 93 ? 4.848 -4.551 6.422 1.00 61.81 93 GLU A C 1
ATOM 719 O O . GLU A 1 93 ? 5.205 -5.686 6.116 1.00 61.81 93 GLU A O 1
ATOM 724 N N . SER A 1 94 ? 3.848 -3.891 5.823 1.00 78.31 94 SER A N 1
ATOM 725 C CA . SER A 1 94 ? 3.305 -3.969 4.449 1.00 78.31 94 SER A CA 1
ATOM 726 C C . SER A 1 94 ? 3.349 -5.297 3.671 1.00 78.31 94 SER A C 1
ATOM 728 O O . SER A 1 94 ? 4.355 -6.001 3.588 1.00 78.31 94 SER A O 1
ATOM 730 N N . LEU A 1 95 ? 2.265 -5.602 2.958 1.00 90.44 95 LEU A N 1
ATOM 731 C CA . LEU A 1 95 ? 2.156 -6.808 2.138 1.00 90.44 95 LEU A CA 1
ATOM 732 C C . LEU A 1 95 ? 2.598 -6.554 0.689 1.00 90.44 95 LEU A C 1
ATOM 734 O O . LEU A 1 95 ? 2.158 -5.608 0.033 1.00 90.44 95 LEU A O 1
ATOM 738 N N . VAL A 1 96 ? 3.454 -7.432 0.170 1.00 91.75 96 VAL A N 1
ATOM 739 C CA . VAL A 1 96 ? 3.964 -7.386 -1.204 1.00 91.75 96 VAL A CA 1
ATOM 740 C C . VAL A 1 96 ? 3.443 -8.581 -1.982 1.00 91.75 96 VAL A C 1
ATOM 742 O O . VAL A 1 96 ? 3.668 -9.719 -1.589 1.00 91.75 96 VAL A O 1
ATOM 745 N N . ALA A 1 97 ? 2.798 -8.334 -3.116 1.00 92.69 97 ALA A N 1
ATOM 746 C CA . ALA A 1 97 ? 2.363 -9.355 -4.055 1.00 92.69 97 ALA A CA 1
ATOM 747 C C . ALA A 1 97 ? 3.128 -9.278 -5.379 1.00 92.69 97 ALA A C 1
ATOM 749 O O . ALA A 1 97 ? 3.577 -8.209 -5.800 1.00 92.69 97 ALA A O 1
ATOM 750 N N . VAL A 1 98 ? 3.245 -10.420 -6.053 1.00 90.31 98 VAL A N 1
ATOM 751 C CA . VAL A 1 98 ? 3.841 -10.530 -7.388 1.00 90.31 98 VAL A CA 1
ATOM 752 C C . VAL A 1 98 ? 2.765 -10.981 -8.367 1.00 90.31 98 VAL A C 1
ATOM 754 O O . VAL A 1 98 ? 2.082 -11.979 -8.140 1.00 90.31 98 VAL A O 1
ATOM 757 N N . LYS A 1 99 ? 2.601 -10.242 -9.466 1.00 91.38 99 LYS A N 1
ATOM 758 C CA . LYS A 1 99 ? 1.633 -10.576 -10.516 1.00 91.38 99 LYS A CA 1
ATOM 759 C C . LYS A 1 99 ? 2.108 -10.074 -11.871 1.00 91.38 99 LYS A C 1
ATOM 761 O O . LYS A 1 99 ? 2.443 -8.905 -11.991 1.00 91.38 99 LYS A O 1
ATOM 766 N N . ASP A 1 100 ? 2.139 -10.944 -12.879 1.00 90.00 100 ASP A N 1
ATOM 767 C CA . ASP A 1 100 ? 2.422 -10.585 -14.280 1.00 90.00 100 ASP A CA 1
ATOM 768 C C . ASP A 1 100 ? 3.708 -9.748 -14.476 1.00 90.00 100 ASP A C 1
ATOM 770 O O . ASP A 1 100 ? 3.771 -8.827 -15.284 1.00 90.00 100 ASP A O 1
ATOM 774 N N . GLY A 1 101 ? 4.761 -10.054 -13.707 1.00 88.44 101 GLY A N 1
ATOM 775 C CA . GLY A 1 101 ? 6.029 -9.310 -13.743 1.00 88.44 101 GLY A CA 1
ATOM 776 C C . GLY A 1 101 ? 6.002 -7.962 -13.010 1.00 88.44 101 GLY A C 1
ATOM 777 O O . GLY A 1 101 ? 6.986 -7.225 -13.054 1.00 88.44 101 GLY A O 1
ATOM 778 N N . LEU A 1 102 ? 4.913 -7.651 -12.310 1.00 92.00 102 LEU A N 1
ATOM 779 C CA . LEU A 1 102 ? 4.745 -6.485 -11.453 1.00 92.00 102 LEU A CA 1
ATOM 780 C C . LEU A 1 102 ? 4.894 -6.874 -9.981 1.00 92.00 102 LEU A C 1
ATOM 782 O O . LEU A 1 102 ? 4.546 -7.978 -9.558 1.00 92.00 102 LEU A O 1
ATOM 786 N N . VAL A 1 103 ? 5.394 -5.923 -9.206 1.00 91.19 103 VAL A N 1
ATOM 787 C CA . VAL A 1 103 ? 5.403 -5.925 -7.748 1.00 91.19 103 VAL A CA 1
ATOM 788 C C . VAL A 1 103 ? 4.324 -4.956 -7.293 1.00 91.19 103 VAL A C 1
ATOM 790 O O . VAL A 1 103 ? 4.321 -3.790 -7.695 1.00 91.19 103 VAL A O 1
ATOM 793 N N . VAL A 1 104 ? 3.425 -5.450 -6.450 1.00 93.88 104 VAL A N 1
ATOM 794 C CA . VAL A 1 104 ? 2.328 -4.689 -5.860 1.00 93.88 104 VAL A CA 1
ATOM 795 C C . VAL A 1 104 ? 2.566 -4.618 -4.361 1.00 93.88 104 VAL A C 1
ATOM 797 O O . VAL A 1 104 ? 2.470 -5.634 -3.682 1.00 93.88 104 VAL A O 1
ATOM 800 N N . SER A 1 105 ? 2.874 -3.439 -3.840 1.00 92.44 105 SER A N 1
ATOM 801 C CA . SER A 1 105 ? 2.966 -3.205 -2.398 1.00 92.44 105 SER A CA 1
ATOM 802 C C . SER A 1 105 ? 1.681 -2.548 -1.919 1.00 92.44 105 SER A C 1
ATOM 804 O O . SER A 1 105 ? 1.212 -1.589 -2.535 1.00 92.44 105 SER A O 1
ATOM 806 N N . VAL A 1 106 ? 1.125 -3.047 -0.821 1.00 94.38 106 VAL A N 1
ATOM 807 C CA . VAL A 1 106 ? 0.013 -2.411 -0.117 1.00 94.38 106 VAL A CA 1
ATOM 808 C C . VAL A 1 106 ? 0.395 -2.151 1.333 1.00 94.38 106 VAL A C 1
ATOM 810 O O . VAL A 1 106 ? 1.175 -2.904 1.919 1.00 94.38 106 VAL A O 1
ATOM 813 N N . LYS A 1 107 ? -0.140 -1.067 1.886 1.00 93.44 107 LYS A N 1
ATOM 814 C CA . LYS A 1 107 ? 0.094 -0.662 3.267 1.00 93.44 107 LYS A CA 1
ATOM 815 C C . LYS A 1 107 ? -1.155 -0.007 3.834 1.00 93.44 107 LYS A C 1
ATOM 817 O O . LYS A 1 107 ? -1.679 0.911 3.209 1.00 93.44 107 LYS A O 1
ATOM 822 N N . VAL A 1 108 ? -1.559 -0.409 5.029 1.00 93.75 108 VAL A N 1
ATOM 823 C CA . VAL A 1 108 ? -2.464 0.310 5.925 1.00 93.75 108 VAL A CA 1
ATOM 824 C C . VAL A 1 108 ? -1.810 0.346 7.298 1.00 93.75 108 VAL A C 1
ATOM 826 O O . VAL A 1 108 ? -1.467 -0.697 7.841 1.00 93.75 108 VAL A O 1
ATOM 829 N N . ALA A 1 109 ? -1.605 1.537 7.854 1.00 91.69 109 ALA A N 1
ATOM 830 C CA . ALA A 1 109 ? -0.884 1.678 9.116 1.00 91.69 109 ALA 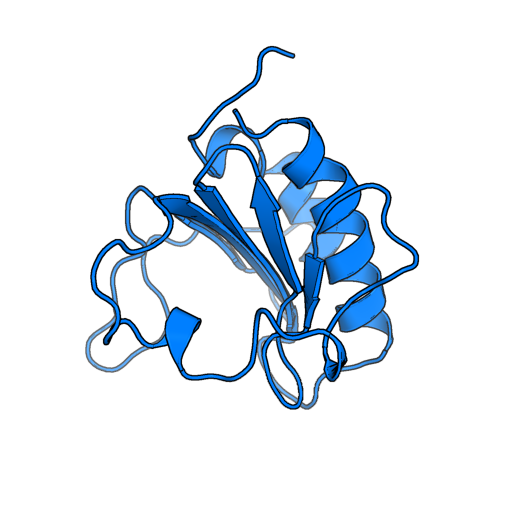A CA 1
ATOM 831 C C . ALA A 1 109 ? -1.346 2.892 9.922 1.00 91.69 109 ALA A C 1
ATOM 833 O O . ALA A 1 109 ? -1.948 3.827 9.390 1.00 91.69 109 ALA A O 1
ATOM 834 N N . ASN A 1 110 ? -1.019 2.908 11.213 1.00 89.31 110 ASN A N 1
ATOM 835 C CA . ASN A 1 110 ? -1.067 4.127 12.013 1.00 89.31 110 ASN A CA 1
ATOM 836 C C . ASN A 1 110 ? 0.100 5.055 11.633 1.00 89.31 110 ASN A C 1
ATOM 838 O O . ASN A 1 110 ? 1.234 4.607 11.505 1.00 89.31 110 ASN A O 1
ATOM 842 N N . ILE A 1 111 ? -0.156 6.364 11.529 1.00 86.25 111 ILE A N 1
ATOM 843 C CA . ILE A 1 111 ? 0.883 7.386 11.276 1.00 86.25 111 ILE A CA 1
ATOM 844 C C . ILE A 1 111 ? 1.870 7.460 12.455 1.00 86.25 111 ILE A C 1
ATOM 846 O O . ILE A 1 111 ? 3.027 7.852 12.304 1.00 86.25 111 ILE A O 1
ATOM 850 N N . LYS A 1 112 ? 1.407 7.115 13.663 1.00 80.19 112 LYS A N 1
ATOM 851 C CA . LYS A 1 112 ? 2.204 7.101 14.894 1.00 80.19 112 LYS A CA 1
ATOM 852 C C . LYS A 1 112 ? 1.880 5.868 15.727 1.00 80.19 112 LYS A C 1
ATOM 854 O O . LYS A 1 112 ? 0.712 5.516 15.868 1.00 80.19 112 LYS A O 1
ATOM 859 N N . GLY A 1 113 ? 2.904 5.325 16.378 1.00 76.06 113 GLY A N 1
ATOM 860 C CA . GLY A 1 113 ? 2.789 4.175 17.274 1.00 76.06 113 GLY A CA 1
ATOM 861 C C . GLY A 1 113 ? 3.194 2.862 16.612 1.00 76.06 113 GLY A C 1
ATOM 862 O O . GLY A 1 113 ? 3.615 2.842 15.457 1.00 76.06 113 GLY A O 1
ATOM 863 N N . ASP A 1 114 ? 3.090 1.784 17.384 1.00 78.44 114 ASP A N 1
ATOM 864 C CA . ASP A 1 114 ? 3.415 0.439 16.919 1.00 78.44 114 ASP A CA 1
ATOM 865 C C . ASP A 1 114 ? 2.297 -0.120 16.033 1.00 78.44 114 ASP A C 1
ATOM 867 O O . ASP A 1 114 ? 1.119 0.229 16.167 1.00 78.44 114 ASP A O 1
ATOM 871 N N . TRP A 1 115 ? 2.680 -1.022 15.136 1.00 77.25 115 TRP A N 1
ATOM 872 C CA . TRP A 1 115 ? 1.746 -1.739 14.279 1.00 77.25 115 TRP A CA 1
ATOM 873 C C . TRP A 1 115 ? 0.901 -2.719 15.087 1.00 77.25 115 TRP A C 1
ATOM 875 O O . TRP A 1 115 ? 1.386 -3.405 15.988 1.00 77.25 115 TRP A O 1
ATOM 885 N N . SER A 1 116 ? -0.371 -2.806 14.722 1.00 83.56 116 SER A N 1
ATOM 886 C CA . SER A 1 116 ? -1.354 -3.676 15.354 1.00 83.56 116 SER A CA 1
ATOM 887 C C . SER A 1 116 ? -1.693 -4.885 14.478 1.00 83.56 116 SER A C 1
ATOM 889 O O . SER A 1 116 ? -1.484 -4.884 13.263 1.00 83.56 116 SER A O 1
ATOM 891 N N . ASP A 1 117 ? -2.292 -5.916 15.077 1.00 87.31 117 ASP A N 1
ATOM 892 C CA . ASP A 1 117 ? -2.851 -7.043 14.314 1.00 87.31 117 ASP A CA 1
ATOM 893 C C . ASP A 1 117 ? -3.957 -6.593 13.340 1.00 87.31 117 ASP A C 1
ATOM 895 O O . ASP A 1 117 ? -4.165 -7.230 12.307 1.00 87.31 117 ASP A O 1
ATOM 899 N N . GLN A 1 118 ? -4.627 -5.471 13.630 1.00 88.50 118 GLN A N 1
ATOM 900 C CA . GLN A 1 118 ? -5.602 -4.869 12.721 1.00 88.50 118 GLN A CA 1
ATOM 901 C C . GLN A 1 118 ? -4.935 -4.312 11.460 1.00 88.50 118 GLN A C 1
ATOM 903 O O . GLN A 1 118 ? -5.470 -4.502 10.375 1.00 88.50 118 GLN A O 1
ATOM 908 N N . ASP A 1 119 ? -3.762 -3.684 11.572 1.00 89.06 119 ASP A N 1
ATOM 909 C CA . ASP A 1 119 ? -3.033 -3.163 10.406 1.00 89.06 119 ASP A CA 1
ATOM 910 C C . ASP A 1 119 ? -2.669 -4.305 9.440 1.00 89.06 119 ASP A C 1
ATOM 912 O O . ASP A 1 119 ? -2.878 -4.209 8.232 1.00 89.06 119 ASP A O 1
ATOM 916 N N . ARG A 1 120 ? -2.256 -5.461 9.980 1.00 88.69 120 ARG A N 1
ATOM 917 C CA . ARG A 1 120 ? -2.012 -6.673 9.176 1.00 88.69 120 ARG A CA 1
ATOM 918 C C . ARG A 1 120 ? -3.279 -7.221 8.522 1.00 88.69 120 ARG A C 1
ATOM 920 O O . ARG A 1 120 ? -3.233 -7.684 7.382 1.00 88.69 120 ARG A O 1
ATOM 927 N N . ALA A 1 121 ? -4.401 -7.224 9.239 1.00 91.75 121 ALA A N 1
ATOM 928 C CA . ALA A 1 121 ? -5.677 -7.652 8.673 1.00 91.75 121 ALA A CA 1
ATOM 929 C C . ALA A 1 121 ? -6.108 -6.724 7.524 1.00 91.75 121 ALA A C 1
ATOM 931 O O . ALA A 1 121 ? -6.497 -7.208 6.458 1.00 91.75 121 ALA A O 1
ATOM 932 N N . ASP A 1 122 ? -5.953 -5.413 7.709 1.00 94.25 122 ASP A N 1
ATOM 933 C CA . ASP A 1 122 ? -6.278 -4.394 6.715 1.00 94.25 122 ASP A CA 1
ATOM 934 C C . ASP A 1 122 ? -5.392 -4.510 5.465 1.00 94.25 122 ASP A C 1
ATOM 936 O O . ASP A 1 122 ? -5.912 -4.441 4.350 1.00 94.25 122 ASP A O 1
ATOM 940 N N . ASP A 1 123 ? -4.090 -4.779 5.617 1.00 93.19 123 ASP A N 1
ATOM 941 C CA . ASP A 1 123 ? -3.180 -5.069 4.498 1.00 93.19 123 ASP A CA 1
ATOM 942 C C . ASP A 1 123 ? -3.671 -6.253 3.654 1.00 93.19 123 ASP A C 1
ATOM 944 O O . ASP A 1 123 ? -3.702 -6.196 2.420 1.00 93.19 123 ASP A O 1
ATOM 948 N N . VAL A 1 124 ? -4.099 -7.335 4.310 1.00 94.00 124 VAL A N 1
ATOM 949 C CA . VAL A 1 124 ? -4.636 -8.523 3.633 1.00 94.00 124 VAL A CA 1
ATOM 950 C C . VAL A 1 124 ? -5.934 -8.201 2.893 1.00 94.00 124 VAL A C 1
ATOM 952 O O . VAL A 1 124 ? -6.128 -8.658 1.761 1.00 94.00 124 VAL A O 1
ATOM 955 N N . GLU A 1 125 ? -6.840 -7.439 3.504 1.00 95.44 125 GLU A N 1
ATOM 956 C CA . GLU A 1 125 ? -8.092 -7.031 2.862 1.00 95.44 125 GLU A CA 1
ATOM 957 C C . GLU A 1 125 ? -7.850 -6.115 1.661 1.00 95.44 125 GLU A C 1
ATOM 959 O O . GLU A 1 125 ? -8.414 -6.342 0.584 1.00 95.44 125 GLU A O 1
ATOM 964 N N . LEU A 1 126 ? -6.960 -5.135 1.812 1.00 95.75 126 LEU A N 1
ATOM 965 C CA . LEU A 1 126 ? -6.575 -4.232 0.739 1.00 95.75 126 LEU A CA 1
ATOM 966 C C . LEU A 1 126 ? -5.925 -5.002 -0.417 1.00 95.75 126 LEU A C 1
ATOM 968 O O . LEU A 1 126 ? -6.287 -4.797 -1.576 1.00 95.75 126 LEU A O 1
ATOM 972 N N . ALA A 1 127 ? -5.040 -5.959 -0.135 1.00 95.31 127 ALA A N 1
ATOM 973 C CA . ALA A 1 127 ? -4.428 -6.787 -1.171 1.00 95.31 127 ALA A CA 1
ATOM 974 C C . ALA A 1 127 ? -5.451 -7.631 -1.941 1.00 95.31 127 ALA A C 1
ATOM 976 O O . ALA A 1 127 ? -5.380 -7.707 -3.170 1.00 95.31 127 ALA A O 1
ATOM 977 N N . LYS A 1 128 ? -6.440 -8.225 -1.255 1.00 95.50 128 LYS A N 1
ATOM 978 C CA . LYS A 1 128 ? -7.538 -8.964 -1.909 1.00 95.50 128 LYS A CA 1
ATOM 979 C C . LYS A 1 128 ? -8.354 -8.074 -2.846 1.00 95.50 128 LYS A C 1
ATOM 981 O O . LYS A 1 128 ? -8.854 -8.563 -3.858 1.00 95.50 128 LYS A O 1
ATOM 986 N N . LEU A 1 129 ? -8.483 -6.787 -2.530 1.00 94.94 129 LEU A N 1
ATOM 987 C CA . LEU A 1 129 ? -9.154 -5.812 -3.385 1.00 94.94 129 LEU A CA 1
ATOM 988 C C . LEU A 1 129 ? -8.289 -5.392 -4.586 1.00 94.94 129 LEU A C 1
ATOM 990 O O . LEU A 1 129 ? -8.806 -5.244 -5.695 1.00 94.94 129 LEU A O 1
ATOM 994 N N . VAL A 1 130 ? -6.990 -5.179 -4.364 1.00 95.00 130 VAL A N 1
ATOM 995 C CA . VAL A 1 130 ? -6.056 -4.569 -5.323 1.00 95.00 130 VAL A CA 1
ATOM 996 C C . VAL A 1 130 ? -5.497 -5.595 -6.309 1.00 95.00 130 VAL A C 1
ATOM 998 O O . VAL A 1 130 ? -5.658 -5.436 -7.518 1.00 95.00 130 VAL A O 1
ATOM 1001 N N . VAL A 1 131 ? -4.870 -6.667 -5.821 1.00 95.06 131 VAL A N 1
ATOM 1002 C CA . VAL A 1 131 ? -4.045 -7.582 -6.635 1.00 95.06 131 VAL A CA 1
ATOM 1003 C C . VAL A 1 131 ? -4.821 -8.249 -7.783 1.00 95.06 131 VAL A C 1
ATOM 1005 O O . VAL A 1 131 ? -4.306 -8.303 -8.906 1.00 95.06 131 VAL A O 1
ATOM 1008 N N . PRO A 1 132 ? -6.082 -8.701 -7.614 1.00 94.56 132 PRO A N 1
ATOM 1009 C CA . PRO A 1 132 ? -6.848 -9.269 -8.725 1.00 94.56 132 PRO A CA 1
ATOM 1010 C C . PRO A 1 132 ? -7.083 -8.292 -9.886 1.00 94.56 132 PRO A C 1
ATOM 1012 O O . PRO A 1 132 ? -7.265 -8.737 -11.017 1.00 94.56 132 PRO A O 1
ATOM 1015 N N . ARG A 1 133 ? -7.038 -6.979 -9.627 1.00 94.00 133 ARG A N 1
ATOM 1016 C CA . ARG A 1 133 ? -7.298 -5.907 -10.600 1.00 94.00 133 ARG A CA 1
ATOM 1017 C C . ARG A 1 133 ? -6.032 -5.324 -11.235 1.00 94.00 133 ARG A C 1
ATOM 1019 O O . ARG A 1 133 ? -6.152 -4.452 -12.087 1.00 94.00 133 ARG A 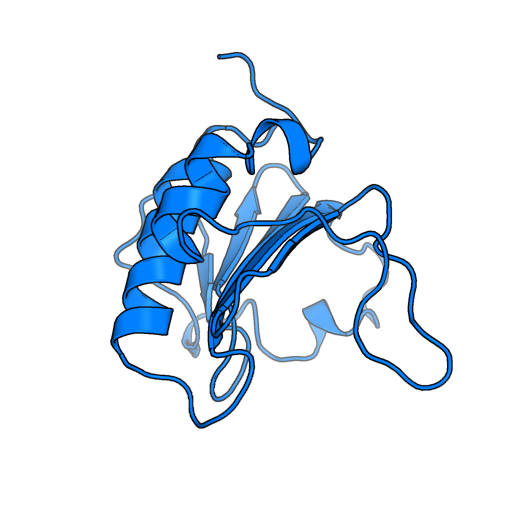O 1
ATOM 1026 N N . VAL A 1 134 ? -4.850 -5.789 -10.838 1.00 92.94 134 VAL A N 1
ATOM 1027 C CA . VAL A 1 134 ? -3.577 -5.398 -11.461 1.00 92.94 134 VAL A CA 1
ATOM 1028 C C . VAL A 1 134 ? -3.339 -6.212 -12.734 1.00 92.94 134 VAL A C 1
ATOM 1030 O O . VAL A 1 134 ? -3.602 -7.414 -12.718 1.00 92.94 134 VAL A O 1
ATOM 1033 N N . GLY A 1 135 ? -2.862 -5.590 -13.812 1.00 81.94 135 GLY A N 1
ATOM 1034 C CA . GLY A 1 135 ? -2.525 -6.256 -15.081 1.00 81.94 135 GLY A CA 1
ATOM 1035 C C . GLY A 1 135 ? -2.795 -5.394 -16.301 1.00 81.94 135 GLY A C 1
ATOM 1036 O O . GLY A 1 135 ? -3.519 -4.388 -16.147 1.00 81.94 135 GLY A O 1
#

pLDDT: mean 88.19, std 9.73, range [50.0, 97.56]

Secondary structure (DSSP, 8-state):
---BS-HHHHS-HHHHHHHH-TT-EEESEES-SSPEE--TTEEEEE-SSEEEEEEEEEPPSSTTSHHHHSS-SSGGGB-TTSSS-EEE-STT--EEEEETTEEEEEEEEESSS---HHHHHHHHHHHHHHGGGB-

Radius of gyration: 14.28 Å; chains: 1; bounding box: 35×36×34 Å

Foldseek 3Di:
DAADQFACVLCDPVNQCVQANPQKDWDQFDDDVVTHGDDRQKTKIHHPWKIKMKGKDAQDPPCPPVCNPQCFQPPVQFDVVDPFTWGARDDQFWIWGDDPRMIITIFMATPDDGGDPVRVVSRVVSCVRRVVRHD

Organism: NCBI:txid280871